Protein AF-A0A6B3FQ60-F1 (afdb_monomer)

Sequence (167 aa):
LTIDGDAYPAVVDGRIKWIVDAYTTTNGYPYASRTTLGDTTADSLTTNQRAVVAQQNQVNYIRNSVKATVDAYDGKVKLYEWDTEDPVLKTWRKAFPGTVEPRGDIPQELMDHLRYPQDLFKVQRELLTRYHVEDPAQFYSGSDAWQVPDDPTNKEPGSVPPYYLSM

Nearest PDB structures (foldseek):
  3ctk-assembly1_A  TM=2.340E-01  e=4.882E-01  unclassified
  3of6-assembly2_F  TM=2.791E-01  e=1.066E+00  Homo sapiens

pLDDT: mean 86.49, std 12.21, range [43.97, 97.56]

Structure (mmCIF, N/CA/C/O backbone):
data_AF-A0A6B3FQ60-F1
#
_entry.id   AF-A0A6B3FQ60-F1
#
loop_
_atom_site.group_PDB
_atom_site.id
_atom_site.type_symbol
_atom_site.label_atom_id
_atom_site.label_alt_id
_atom_site.label_comp_id
_atom_site.label_asym_id
_atom_site.label_entity_id
_atom_site.label_seq_id
_atom_site.pdbx_PDB_ins_code
_atom_site.Cartn_x
_atom_site.Cartn_y
_atom_site.Cartn_z
_atom_site.occupancy
_atom_site.B_iso_or_equiv
_atom_site.auth_seq_id
_atom_site.auth_comp_id
_atom_site.auth_asym_id
_atom_site.auth_atom_id
_atom_site.pdbx_PDB_model_num
ATOM 1 N N . LEU A 1 1 ? 5.854 2.196 8.405 1.00 80.94 1 LEU A N 1
ATOM 2 C CA . LEU A 1 1 ? 4.850 1.888 7.368 1.00 80.94 1 LEU A CA 1
ATOM 3 C C . LEU A 1 1 ? 4.704 3.131 6.513 1.00 80.94 1 LEU A C 1
ATOM 5 O O . LEU A 1 1 ? 4.730 4.221 7.072 1.00 80.94 1 LEU A O 1
ATOM 9 N N . THR A 1 2 ? 4.626 2.958 5.202 1.00 83.56 2 THR A N 1
ATOM 10 C CA . THR A 1 2 ? 4.413 4.033 4.224 1.00 83.56 2 THR A CA 1
ATOM 11 C C . THR A 1 2 ? 2.978 3.923 3.738 1.00 83.56 2 THR A C 1
ATOM 13 O O . THR A 1 2 ? 2.532 2.813 3.493 1.00 83.56 2 THR A O 1
ATOM 16 N N . ILE A 1 3 ? 2.242 5.021 3.645 1.00 84.06 3 ILE A N 1
ATOM 17 C CA . ILE A 1 3 ? 0.817 5.004 3.287 1.00 84.06 3 ILE A CA 1
ATOM 18 C C . ILE A 1 3 ? 0.615 5.288 1.796 1.00 84.06 3 ILE A C 1
ATOM 20 O O . ILE A 1 3 ? 1.412 6.006 1.194 1.00 84.06 3 ILE A O 1
ATOM 24 N N . ASP A 1 4 ? -0.414 4.672 1.220 1.00 83.19 4 ASP A N 1
ATOM 25 C CA . ASP A 1 4 ? -0.888 4.923 -0.142 1.00 83.19 4 ASP A CA 1
ATOM 26 C C . ASP A 1 4 ? -1.540 6.309 -0.253 1.00 83.19 4 ASP A C 1
ATOM 28 O O . ASP A 1 4 ? -2.069 6.839 0.731 1.00 83.19 4 ASP A O 1
ATOM 32 N N . GLY A 1 5 ? -1.455 6.913 -1.439 1.00 79.25 5 GLY A N 1
ATOM 33 C CA . GLY A 1 5 ? -2.017 8.231 -1.718 1.00 79.25 5 GLY A CA 1
ATOM 34 C C . GLY A 1 5 ? -3.535 8.272 -1.902 1.00 79.25 5 GLY A C 1
ATOM 35 O O . GLY A 1 5 ? -4.112 9.349 -1.755 1.00 79.25 5 GLY A O 1
ATOM 36 N N . ASP A 1 6 ? -4.183 7.141 -2.187 1.00 83.06 6 ASP A N 1
ATOM 37 C CA . ASP A 1 6 ? -5.602 7.043 -2.539 1.00 83.06 6 ASP A CA 1
ATOM 38 C C . ASP A 1 6 ? -6.418 6.381 -1.414 1.00 83.06 6 ASP A C 1
ATOM 40 O O . ASP A 1 6 ? -6.746 5.192 -1.431 1.00 83.06 6 ASP A O 1
ATOM 44 N N . ALA A 1 7 ? -6.747 7.169 -0.388 1.00 89.38 7 ALA A N 1
ATOM 45 C CA . ALA A 1 7 ? -7.681 6.744 0.651 1.00 89.38 7 ALA A CA 1
ATOM 46 C C . ALA A 1 7 ? -9.124 6.761 0.125 1.00 89.38 7 ALA A C 1
ATOM 48 O O . ALA A 1 7 ? -9.577 7.768 -0.421 1.00 89.38 7 ALA A O 1
ATOM 49 N N . TYR A 1 8 ? -9.890 5.696 0.378 1.00 92.50 8 TYR A N 1
ATOM 50 C CA . TYR A 1 8 ? -11.266 5.575 -0.114 1.00 92.50 8 TYR A CA 1
ATOM 51 C C . TYR A 1 8 ? -12.266 5.232 0.998 1.00 92.50 8 TYR A C 1
ATOM 53 O O . TYR A 1 8 ? -11.950 4.465 1.911 1.00 92.50 8 TYR A O 1
ATOM 61 N N . PRO A 1 9 ? -13.491 5.783 0.951 1.00 95.56 9 PRO A N 1
ATOM 62 C CA . PRO A 1 9 ? -14.521 5.470 1.927 1.00 95.56 9 PRO A CA 1
ATOM 63 C C . PRO A 1 9 ? -15.262 4.174 1.566 1.00 95.56 9 PRO A C 1
ATOM 65 O O . PRO A 1 9 ? -15.527 3.892 0.396 1.00 95.56 9 PRO A O 1
ATOM 68 N N . ALA A 1 10 ? -15.671 3.431 2.590 1.00 96.12 10 ALA A N 1
ATOM 69 C CA . ALA A 1 10 ? -16.610 2.320 2.497 1.00 96.12 10 ALA A CA 1
ATOM 70 C C . ALA A 1 10 ? -17.625 2.384 3.645 1.00 96.12 10 ALA A C 1
ATOM 72 O O . ALA A 1 10 ? -17.323 2.902 4.724 1.00 96.12 10 ALA A O 1
ATOM 73 N N . VAL A 1 11 ? -18.827 1.855 3.418 1.00 96.00 11 VAL A N 1
ATOM 74 C CA . VAL A 1 11 ? -19.812 1.654 4.485 1.00 96.00 11 VAL A CA 1
ATOM 75 C C . VAL A 1 11 ? -19.611 0.242 5.012 1.00 96.00 11 VAL A C 1
ATOM 77 O O . VAL A 1 11 ? -19.680 -0.705 4.246 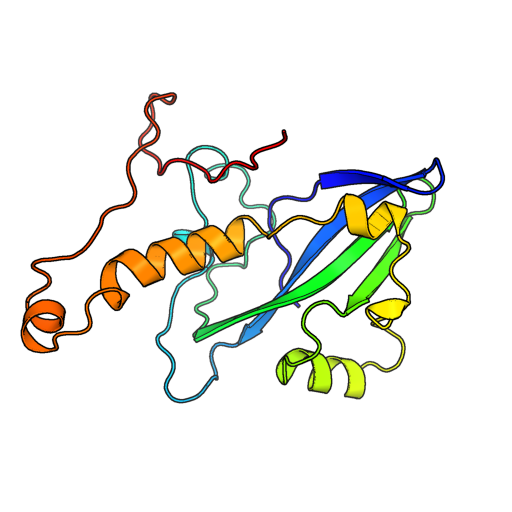1.00 96.00 11 VAL A O 1
ATOM 80 N N . VAL A 1 12 ? -19.306 0.122 6.301 1.00 94.88 12 VAL A N 1
ATOM 81 C CA . VAL A 1 12 ? -19.087 -1.158 6.977 1.00 94.88 12 VAL A CA 1
ATOM 82 C C . VAL A 1 12 ? -19.830 -1.120 8.303 1.00 94.88 12 VAL A C 1
ATOM 84 O O . VAL A 1 12 ? -19.583 -0.229 9.121 1.00 94.88 12 VAL A O 1
ATOM 87 N N . ASP A 1 13 ? -20.730 -2.071 8.525 1.00 91.06 13 ASP A N 1
ATOM 88 C CA . ASP A 1 13 ? -21.628 -2.143 9.676 1.00 91.06 13 ASP A CA 1
ATOM 89 C C . ASP A 1 13 ? -22.459 -0.855 9.846 1.00 91.06 13 ASP A C 1
ATOM 91 O O . ASP A 1 13 ? -22.678 -0.362 10.955 1.00 91.06 13 ASP A O 1
ATOM 95 N N . GLY A 1 14 ? -22.863 -0.237 8.731 1.00 93.44 14 GLY A N 1
ATOM 96 C CA . GLY A 1 14 ? -23.596 1.035 8.730 1.00 93.44 14 GLY A CA 1
ATOM 97 C C . GLY A 1 14 ? -22.773 2.261 9.152 1.00 93.44 14 GLY A C 1
ATOM 98 O O . GLY A 1 14 ? -23.339 3.344 9.308 1.00 93.44 14 GLY A O 1
ATOM 99 N N . ARG A 1 15 ? -21.449 2.130 9.319 1.00 95.81 15 ARG A N 1
ATOM 100 C CA . ARG A 1 15 ? -20.528 3.245 9.593 1.00 95.81 15 ARG A CA 1
ATOM 101 C C . ARG A 1 15 ? -19.609 3.487 8.400 1.00 95.81 15 ARG A C 1
ATOM 103 O O . ARG A 1 15 ? -19.108 2.553 7.784 1.00 95.81 15 ARG A O 1
ATOM 110 N N . ILE A 1 16 ? -19.346 4.753 8.098 1.00 96.88 16 ILE A N 1
ATOM 111 C CA . ILE A 1 16 ? -18.330 5.163 7.129 1.00 96.88 16 ILE A CA 1
ATOM 112 C C . ILE A 1 16 ? -16.946 4.914 7.732 1.00 96.88 16 ILE A C 1
ATOM 114 O O . ILE A 1 16 ? -16.582 5.507 8.751 1.00 96.88 16 ILE A O 1
ATOM 118 N N . LYS A 1 17 ? -16.165 4.062 7.071 1.00 97.56 17 LYS A N 1
ATOM 119 C CA . LYS A 1 17 ? -14.754 3.826 7.370 1.00 97.56 17 LYS A CA 1
ATOM 120 C C . LYS A 1 17 ? -13.922 4.270 6.173 1.00 97.56 17 LYS A C 1
ATOM 122 O O . LYS A 1 17 ? -14.181 3.858 5.045 1.00 97.56 17 LYS A O 1
ATOM 127 N N . TRP A 1 18 ? -12.923 5.106 6.423 1.00 97.06 18 TRP A N 1
ATOM 128 C CA . TRP A 1 18 ? -11.883 5.410 5.447 1.00 97.06 18 TRP A CA 1
ATOM 129 C C . TRP A 1 18 ? -10.876 4.276 5.443 1.00 97.06 18 TRP A C 1
ATOM 131 O O . TRP A 1 18 ? -10.308 3.965 6.487 1.00 97.06 18 TRP A O 1
ATOM 141 N N . ILE A 1 19 ? -10.668 3.660 4.289 1.00 96.12 19 ILE A N 1
ATOM 142 C CA . ILE A 1 19 ? -9.690 2.600 4.091 1.00 96.12 19 ILE A CA 1
ATOM 143 C C . ILE A 1 19 ? -8.438 3.232 3.491 1.00 96.12 19 ILE A C 1
ATOM 145 O O . ILE A 1 19 ? -8.517 4.008 2.539 1.00 96.12 19 ILE A O 1
ATOM 149 N N . VAL A 1 20 ? -7.286 2.908 4.071 1.00 93.31 20 VAL A N 1
ATOM 150 C CA . VAL A 1 20 ? -5.976 3.377 3.618 1.00 93.31 20 VAL A CA 1
ATOM 151 C C . VAL A 1 20 ? -5.054 2.178 3.493 1.00 93.31 20 VAL A C 1
ATOM 153 O O . VAL A 1 20 ? -4.874 1.413 4.445 1.00 93.31 20 VAL A O 1
ATOM 156 N N . ASP A 1 21 ? -4.448 2.023 2.325 1.00 92.94 21 ASP A N 1
ATOM 157 C CA . ASP A 1 21 ? -3.449 0.988 2.109 1.00 92.94 21 ASP A CA 1
ATOM 158 C C . ASP A 1 21 ? -2.106 1.415 2.700 1.00 92.94 21 ASP A C 1
ATOM 160 O O . ASP A 1 21 ? -1.710 2.580 2.648 1.00 92.94 21 ASP A O 1
ATOM 164 N N . ALA A 1 22 ? -1.405 0.465 3.314 1.00 90.75 22 ALA A N 1
ATOM 165 C CA . ALA A 1 22 ? -0.126 0.714 3.948 1.00 90.75 22 ALA A CA 1
ATOM 166 C C . ALA A 1 22 ? 0.910 -0.340 3.555 1.00 90.75 22 ALA A C 1
ATOM 168 O O . ALA A 1 22 ? 0.718 -1.560 3.612 1.00 90.75 22 ALA A O 1
ATOM 169 N N . TYR A 1 23 ? 2.071 0.176 3.194 1.00 91.62 23 TYR A N 1
ATOM 170 C CA . TYR A 1 23 ? 3.210 -0.555 2.701 1.00 91.62 23 TYR A CA 1
ATOM 171 C C . TYR A 1 23 ? 4.272 -0.733 3.774 1.00 91.62 23 TYR A C 1
ATOM 173 O O . TYR A 1 23 ? 4.608 0.187 4.534 1.00 91.62 23 TYR A O 1
ATOM 181 N N . THR A 1 24 ? 4.893 -1.904 3.775 1.00 92.38 24 THR A N 1
ATOM 182 C CA . THR A 1 24 ? 6.257 -2.021 4.275 1.00 92.38 24 THR A CA 1
ATOM 183 C C . THR A 1 24 ? 7.205 -1.667 3.141 1.00 92.38 24 THR A C 1
ATOM 185 O O . THR A 1 24 ? 7.063 -2.135 2.013 1.00 92.38 24 THR A O 1
ATOM 188 N N . THR A 1 25 ? 8.161 -0.790 3.431 1.00 89.44 25 THR A N 1
ATOM 189 C CA . THR A 1 25 ? 9.151 -0.325 2.460 1.00 89.44 25 THR A CA 1
ATOM 190 C C . THR A 1 25 ? 10.528 -0.324 3.094 1.00 89.44 25 THR A C 1
ATOM 192 O O . THR A 1 25 ? 10.671 0.029 4.266 1.00 89.44 25 THR A O 1
ATOM 195 N N . THR A 1 26 ? 11.553 -0.669 2.323 1.00 88.00 26 THR A N 1
ATOM 196 C CA . THR A 1 26 ? 12.952 -0.477 2.719 1.00 88.00 26 THR A CA 1
ATOM 197 C C . THR A 1 26 ? 13.817 -0.189 1.494 1.00 88.00 26 THR A C 1
ATOM 199 O O . THR A 1 26 ? 13.445 -0.507 0.365 1.00 88.00 26 THR A O 1
ATOM 202 N N . ASN A 1 27 ? 14.969 0.435 1.727 1.00 88.06 27 ASN A N 1
ATOM 203 C CA . ASN A 1 27 ? 16.030 0.635 0.735 1.00 88.06 27 ASN A CA 1
ATOM 204 C C . ASN A 1 27 ? 17.261 -0.258 1.003 1.00 88.06 27 ASN A C 1
ATOM 206 O O . ASN A 1 27 ? 18.326 -0.088 0.408 1.00 88.06 27 ASN A O 1
ATOM 210 N N . GLY A 1 28 ? 17.141 -1.163 1.978 1.00 88.31 28 GLY A N 1
ATOM 211 C CA . GLY A 1 28 ? 18.208 -2.052 2.432 1.00 88.31 28 GLY A CA 1
ATOM 212 C C . GLY A 1 28 ? 18.007 -3.511 2.037 1.00 88.31 28 GLY A C 1
ATOM 213 O O . GLY A 1 28 ? 18.694 -4.367 2.588 1.00 88.31 28 GLY A O 1
ATOM 214 N N . TYR A 1 29 ? 17.061 -3.826 1.147 1.00 88.06 29 TYR A N 1
ATOM 215 C CA . TYR A 1 29 ? 16.825 -5.216 0.759 1.00 88.06 29 TYR A CA 1
ATOM 216 C C . TYR A 1 29 ? 17.961 -5.708 -0.154 1.00 88.06 29 TYR A C 1
ATOM 218 O O . TYR A 1 29 ? 18.284 -5.038 -1.138 1.00 88.06 29 TYR A O 1
ATOM 226 N N . PRO A 1 30 ? 18.636 -6.820 0.167 1.00 88.38 30 PRO A N 1
ATOM 227 C CA . PRO A 1 30 ? 19.804 -7.256 -0.588 1.00 88.38 30 PRO A CA 1
ATOM 228 C C . PRO A 1 30 ? 19.408 -7.723 -1.994 1.00 88.38 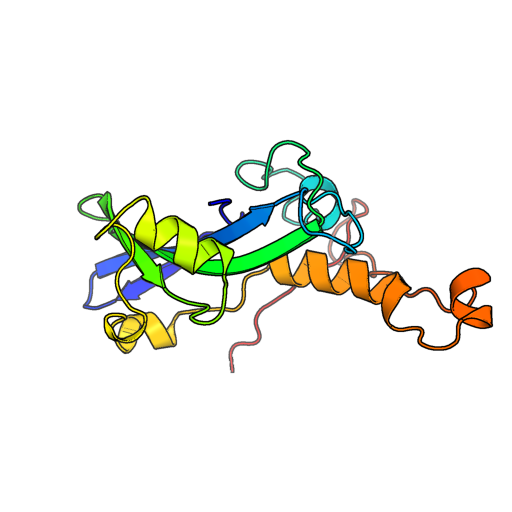30 PRO A C 1
ATOM 230 O O . PRO A 1 30 ? 18.332 -8.282 -2.189 1.00 88.38 30 PRO A O 1
ATOM 233 N N . TYR A 1 31 ? 20.297 -7.508 -2.968 1.00 86.50 31 TYR A N 1
ATOM 234 C CA . TYR A 1 31 ? 20.137 -7.961 -4.360 1.00 86.50 31 TYR A CA 1
ATOM 235 C C . TYR A 1 31 ? 18.859 -7.475 -5.075 1.00 86.50 31 TYR A C 1
ATOM 237 O O . TYR A 1 31 ? 18.410 -8.109 -6.024 1.00 86.50 31 TYR A O 1
ATOM 245 N N . ALA A 1 32 ? 18.286 -6.343 -4.654 1.00 86.81 32 ALA A N 1
ATOM 246 C CA . ALA A 1 32 ? 17.100 -5.761 -5.278 1.00 86.81 32 ALA A CA 1
ATOM 247 C C . ALA A 1 32 ? 17.392 -4.411 -5.947 1.00 86.81 32 ALA A C 1
ATOM 249 O O . ALA A 1 32 ? 18.103 -3.565 -5.391 1.00 86.81 32 ALA A O 1
ATOM 250 N N . SER A 1 33 ? 16.799 -4.202 -7.128 1.00 83.44 33 SER A N 1
ATOM 251 C CA . SER A 1 33 ? 16.864 -2.932 -7.859 1.00 83.44 33 SER A CA 1
ATOM 252 C C . SER A 1 33 ? 16.166 -1.822 -7.078 1.00 83.44 33 SER A C 1
ATOM 254 O O . SER A 1 33 ? 15.085 -2.021 -6.526 1.00 83.44 33 SER A O 1
ATOM 256 N N . ARG A 1 34 ? 16.769 -0.631 -7.066 1.00 84.81 34 ARG A N 1
ATOM 257 C CA . ARG A 1 34 ? 16.169 0.569 -6.471 1.00 84.81 34 ARG A CA 1
ATOM 258 C C . ARG A 1 34 ? 15.212 1.241 -7.449 1.00 84.81 34 ARG A C 1
ATOM 260 O O . ARG A 1 34 ? 15.477 1.275 -8.647 1.00 84.81 34 ARG A O 1
ATOM 267 N N . THR A 1 35 ? 14.141 1.808 -6.914 1.00 76.44 35 THR A N 1
ATOM 268 C CA . THR A 1 35 ? 13.201 2.691 -7.607 1.00 76.44 35 THR A CA 1
ATOM 269 C C . THR A 1 35 ? 12.822 3.864 -6.701 1.00 76.44 35 THR A C 1
ATOM 271 O O . THR A 1 35 ? 12.910 3.754 -5.477 1.00 76.44 35 THR A O 1
ATOM 274 N N . THR A 1 36 ? 12.414 4.994 -7.275 1.00 73.38 36 THR A N 1
ATOM 275 C CA . THR A 1 36 ? 11.958 6.172 -6.521 1.00 73.38 36 THR A CA 1
ATOM 276 C C . THR A 1 36 ? 10.432 6.191 -6.494 1.00 73.38 36 THR A C 1
ATOM 278 O O . THR A 1 36 ? 9.800 6.379 -7.532 1.00 73.38 36 THR A O 1
ATOM 281 N N . LEU A 1 37 ? 9.824 6.017 -5.313 1.00 65.06 37 LEU A N 1
ATOM 282 C CA . LEU A 1 37 ? 8.360 5.902 -5.189 1.00 65.06 37 LEU A CA 1
ATOM 283 C C . LEU A 1 37 ? 7.608 7.161 -5.638 1.00 65.06 37 LEU A C 1
ATOM 285 O O . LEU A 1 37 ? 6.599 7.042 -6.325 1.00 65.06 37 LEU A O 1
ATOM 289 N N . GLY A 1 38 ? 8.103 8.352 -5.287 1.00 62.03 38 GLY A N 1
ATOM 290 C CA . GLY A 1 38 ? 7.433 9.617 -5.614 1.00 62.03 38 GLY A CA 1
ATOM 291 C C . GLY A 1 38 ? 7.316 9.881 -7.119 1.00 62.03 38 GLY A C 1
ATOM 292 O O . GLY A 1 38 ? 6.265 10.314 -7.577 1.00 62.03 38 GLY A O 1
ATOM 293 N N . ASP A 1 39 ? 8.355 9.562 -7.894 1.00 62.50 39 ASP A N 1
ATOM 294 C CA . ASP A 1 39 ? 8.331 9.749 -9.352 1.00 62.50 39 ASP A CA 1
ATOM 295 C C . ASP A 1 39 ? 7.501 8.656 -10.039 1.00 62.50 39 ASP A C 1
ATOM 297 O O . ASP A 1 39 ? 6.783 8.914 -10.999 1.00 62.50 39 ASP A O 1
ATOM 301 N N . THR A 1 40 ? 7.555 7.431 -9.513 1.00 69.00 40 THR A N 1
ATOM 302 C CA . THR A 1 40 ? 6.915 6.261 -10.132 1.00 69.00 40 THR A CA 1
ATOM 303 C C . THR A 1 40 ? 5.390 6.240 -9.964 1.00 69.00 40 THR A C 1
ATOM 305 O O . THR A 1 40 ? 4.674 5.597 -10.729 1.00 69.00 40 THR A O 1
ATOM 308 N N . THR A 1 41 ? 4.873 6.917 -8.941 1.00 70.38 41 THR A N 1
ATOM 309 C CA . THR A 1 41 ? 3.440 6.917 -8.589 1.00 70.38 41 THR A CA 1
ATOM 310 C 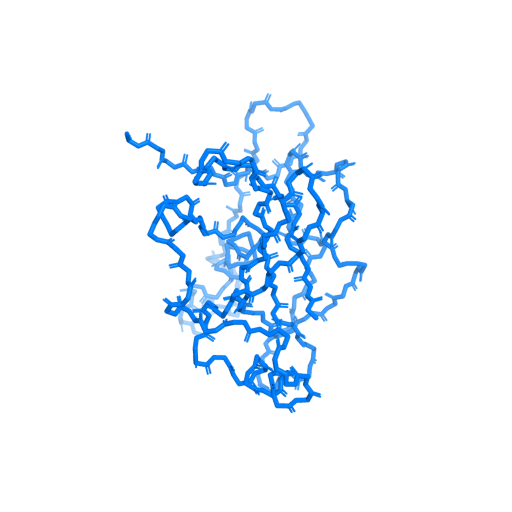C . THR A 1 41 ? 2.685 8.136 -9.128 1.00 70.38 41 THR A C 1
ATOM 312 O O . THR A 1 41 ? 1.462 8.238 -8.968 1.00 70.38 41 THR A O 1
ATOM 315 N N . ALA A 1 42 ? 3.395 9.040 -9.809 1.00 68.31 42 ALA A N 1
ATOM 316 C CA . ALA A 1 42 ? 2.812 10.202 -10.457 1.00 68.31 42 ALA A CA 1
ATOM 317 C C . ALA A 1 42 ? 1.987 9.797 -11.690 1.00 68.31 42 ALA A C 1
ATOM 319 O O . ALA A 1 42 ? 2.430 9.023 -12.539 1.00 68.31 42 ALA A O 1
ATOM 320 N N . ASP A 1 43 ? 0.780 10.342 -11.787 1.00 68.69 43 ASP A N 1
ATOM 321 C CA . ASP A 1 43 ? -0.071 10.273 -12.971 1.00 68.69 43 ASP A CA 1
ATOM 322 C C . ASP A 1 43 ? -0.817 11.602 -13.172 1.00 68.69 43 ASP A C 1
ATOM 324 O O . ASP A 1 43 ? -0.614 12.579 -12.434 1.00 68.69 43 ASP A O 1
ATOM 328 N N . SER A 1 44 ? -1.673 11.650 -14.190 1.00 69.19 44 SER A N 1
ATOM 329 C CA . SER A 1 44 ? -2.451 12.843 -14.527 1.00 69.19 44 SER A CA 1
ATOM 330 C C . SER A 1 44 ? -3.398 13.325 -13.411 1.00 69.19 44 SER A C 1
ATOM 332 O O . SER A 1 44 ? -3.739 14.508 -13.377 1.00 69.19 44 SER A O 1
ATOM 334 N N . LEU A 1 45 ? -3.786 12.460 -12.465 1.00 68.56 45 LEU A N 1
ATOM 335 C CA . LEU A 1 45 ? -4.664 12.777 -11.333 1.00 68.56 45 LEU A CA 1
ATOM 336 C C . LEU A 1 45 ? -3.875 13.160 -10.073 1.00 68.56 45 LEU A C 1
ATOM 338 O O . LEU A 1 45 ? -4.292 14.040 -9.317 1.00 68.56 45 LEU A O 1
ATOM 342 N N . THR A 1 46 ? -2.719 12.534 -9.846 1.00 70.81 46 THR A N 1
ATOM 343 C CA . THR A 1 46 ? -1.952 12.673 -8.597 1.00 70.81 46 THR A CA 1
ATOM 344 C C . THR A 1 46 ? -0.839 13.717 -8.659 1.00 70.81 46 THR A C 1
ATOM 346 O O . THR A 1 46 ? -0.306 14.096 -7.612 1.00 70.81 46 THR A O 1
ATOM 349 N N . THR A 1 47 ? -0.525 14.262 -9.844 1.00 63.09 47 THR A N 1
ATOM 350 C CA . THR A 1 47 ? 0.550 15.257 -10.062 1.00 63.09 47 THR A CA 1
ATOM 351 C C . THR A 1 47 ? 0.514 16.431 -9.064 1.00 63.09 47 THR A C 1
ATOM 353 O O . THR A 1 47 ? 1.569 16.888 -8.607 1.00 63.09 47 THR A O 1
ATOM 356 N N . ASN A 1 48 ? -0.688 16.865 -8.658 1.00 56.44 48 ASN A N 1
ATOM 357 C CA . ASN A 1 48 ? -0.912 17.984 -7.732 1.00 56.44 48 ASN A CA 1
ATOM 358 C C . ASN A 1 48 ? -1.327 17.564 -6.304 1.00 56.44 48 ASN A C 1
ATOM 360 O O . ASN A 1 48 ? -1.423 18.419 -5.425 1.00 56.44 48 ASN A O 1
ATOM 364 N N . GLN A 1 49 ? -1.554 16.272 -6.043 1.00 55.22 49 GLN A N 1
ATOM 365 C CA . GLN A 1 49 ? -2.046 15.735 -4.763 1.00 55.22 49 GLN A CA 1
ATOM 366 C C . GLN A 1 49 ? -0.957 14.938 -4.025 1.00 55.22 49 GLN A C 1
ATOM 368 O O . GLN A 1 49 ? -1.191 13.854 -3.500 1.00 55.22 49 GLN A O 1
ATOM 373 N N . ARG A 1 50 ? 0.258 15.498 -3.952 1.00 55.94 50 ARG A N 1
ATOM 374 C CA . ARG A 1 50 ? 1.475 14.882 -3.370 1.00 55.94 50 ARG A CA 1
ATOM 375 C C . ARG A 1 50 ? 1.433 14.650 -1.848 1.00 55.94 50 ARG A C 1
ATOM 377 O O . ARG A 1 50 ? 2.478 14.623 -1.203 1.00 55.94 50 ARG A O 1
ATOM 384 N N . ALA A 1 51 ? 0.256 14.550 -1.240 1.00 46.81 51 ALA A N 1
ATOM 385 C CA . ALA A 1 51 ? 0.111 14.643 0.207 1.00 46.81 51 ALA A CA 1
ATOM 386 C C . ALA A 1 51 ? 0.668 13.433 0.976 1.00 46.81 51 ALA A C 1
ATOM 388 O O . ALA A 1 51 ? 0.853 13.553 2.184 1.00 46.81 51 ALA A O 1
ATOM 389 N N . VAL A 1 52 ? 0.947 12.286 0.338 1.00 48.56 52 VAL A N 1
ATOM 390 C CA . VAL A 1 52 ? 1.190 11.058 1.118 1.00 48.56 52 VAL A CA 1
ATOM 391 C C . VAL A 1 52 ? 2.259 10.105 0.573 1.00 48.56 52 VAL A C 1
ATOM 393 O O . VAL A 1 52 ? 2.916 9.428 1.370 1.00 48.56 52 VAL A O 1
ATOM 396 N N . VAL A 1 53 ? 2.530 10.075 -0.736 1.00 49.12 53 VAL A N 1
ATOM 397 C CA . VAL A 1 53 ? 3.547 9.154 -1.266 1.00 49.12 53 VAL A CA 1
ATOM 398 C C . VAL A 1 53 ? 4.942 9.703 -1.000 1.00 49.12 53 VAL A C 1
ATOM 400 O O . VAL A 1 53 ? 5.460 10.525 -1.748 1.00 49.12 53 VAL A O 1
ATOM 403 N N . ALA A 1 54 ? 5.501 9.253 0.126 1.00 48.22 54 ALA A N 1
ATOM 404 C CA . ALA A 1 54 ? 6.912 9.222 0.484 1.00 48.22 54 ALA A CA 1
ATOM 405 C C . ALA A 1 54 ? 7.766 10.335 -0.146 1.00 48.22 54 ALA A C 1
ATOM 407 O O . ALA A 1 54 ? 8.210 10.198 -1.284 1.00 48.22 54 ALA A O 1
ATOM 408 N N . GLN A 1 55 ? 8.077 11.375 0.640 1.00 49.16 55 GLN A N 1
ATOM 409 C CA . GLN A 1 55 ? 9.226 12.265 0.419 1.00 49.16 55 GLN A CA 1
ATOM 410 C C . GLN A 1 55 ? 10.376 11.503 -0.262 1.00 49.16 55 GLN A C 1
ATOM 412 O O . GLN A 1 55 ? 11.035 10.726 0.414 1.00 49.16 55 GLN A O 1
ATOM 417 N N . GLN A 1 56 ? 10.533 11.658 -1.584 1.00 53.78 56 GLN A N 1
ATOM 418 C CA . GLN A 1 56 ? 11.605 11.153 -2.461 1.00 53.78 56 GLN A CA 1
ATOM 419 C C . GLN A 1 56 ? 12.445 9.964 -1.941 1.00 53.78 56 GLN A C 1
ATOM 421 O O . GLN A 1 56 ? 13.673 9.974 -2.025 1.00 53.78 56 GLN A O 1
ATOM 426 N N . ASN A 1 57 ? 11.807 8.916 -1.413 1.00 67.38 57 ASN A N 1
ATOM 427 C CA . ASN A 1 57 ? 12.535 7.794 -0.837 1.00 67.38 57 ASN A CA 1
ATOM 428 C C . ASN A 1 57 ? 12.750 6.753 -1.926 1.00 67.38 57 ASN A C 1
ATOM 430 O O . ASN A 1 57 ? 11.805 6.135 -2.424 1.00 67.38 57 ASN A O 1
ATOM 434 N N . GLN A 1 58 ? 14.016 6.556 -2.283 1.00 78.50 58 GLN A N 1
ATOM 435 C CA . GLN A 1 58 ? 14.422 5.363 -3.006 1.00 78.50 58 GLN A CA 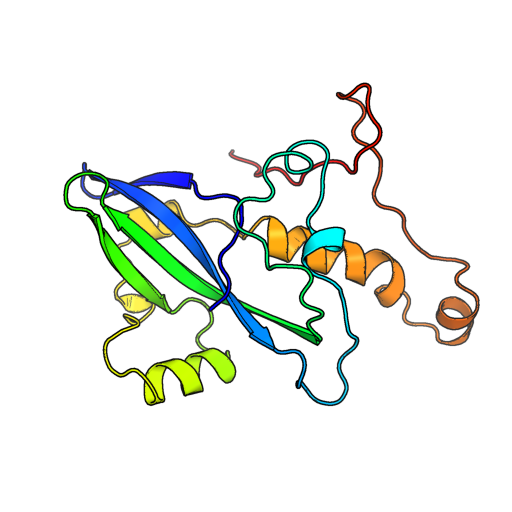1
ATOM 436 C C . GLN A 1 58 ? 14.077 4.144 -2.153 1.00 78.50 58 GLN A C 1
ATOM 438 O O . GLN A 1 58 ? 14.427 4.086 -0.973 1.00 78.50 58 GLN A O 1
ATOM 443 N N . VAL A 1 59 ? 13.412 3.168 -2.753 1.00 86.06 59 VAL A N 1
ATOM 444 C CA . VAL A 1 59 ? 13.135 1.871 -2.141 1.00 86.06 59 VAL A CA 1
ATOM 445 C C . VAL A 1 59 ? 13.596 0.777 -3.083 1.00 86.06 59 VAL A C 1
ATOM 447 O O . VAL A 1 59 ? 13.592 0.937 -4.299 1.00 86.06 59 VAL A O 1
ATOM 450 N N . ASN A 1 60 ? 13.973 -0.361 -2.525 1.00 89.38 60 ASN A N 1
ATOM 451 C CA . ASN A 1 60 ? 14.194 -1.588 -3.284 1.00 89.38 60 ASN A CA 1
ATOM 452 C C . ASN A 1 60 ? 13.355 -2.751 -2.749 1.00 89.38 60 ASN A C 1
ATOM 454 O O . ASN A 1 60 ? 13.581 -3.910 -3.079 1.00 89.38 60 ASN A O 1
ATOM 458 N N . TYR A 1 61 ? 12.376 -2.425 -1.910 1.00 90.69 61 TYR A N 1
ATOM 459 C CA . TYR A 1 61 ? 11.395 -3.340 -1.369 1.00 90.69 61 TYR A CA 1
ATOM 460 C C . TYR A 1 61 ? 10.112 -2.581 -1.080 1.00 90.69 61 TYR A C 1
ATOM 462 O O . TYR A 1 61 ? 10.144 -1.528 -0.435 1.00 90.69 61 TYR A O 1
ATOM 470 N N . ILE A 1 62 ? 8.996 -3.147 -1.521 1.00 91.44 62 ILE A N 1
ATOM 471 C CA . ILE A 1 62 ? 7.656 -2.665 -1.221 1.00 91.44 62 ILE A CA 1
ATOM 472 C C . ILE A 1 62 ? 6.691 -3.854 -1.184 1.00 91.44 62 ILE A C 1
ATOM 474 O O . ILE A 1 62 ? 6.707 -4.699 -2.080 1.00 91.44 62 ILE A O 1
ATOM 478 N N . ARG A 1 63 ? 5.854 -3.933 -0.146 1.00 94.12 63 ARG A N 1
ATOM 479 C CA . ARG A 1 63 ? 4.756 -4.906 -0.039 1.00 94.12 63 ARG A CA 1
ATOM 480 C C . ARG A 1 63 ? 3.508 -4.233 0.511 1.00 94.12 63 ARG A C 1
ATOM 482 O O . ARG A 1 63 ? 3.588 -3.550 1.532 1.00 94.12 63 ARG A O 1
ATOM 489 N N . ASN A 1 64 ? 2.358 -4.460 -0.126 1.00 94.44 64 ASN A N 1
ATOM 490 C CA . ASN A 1 64 ? 1.041 -4.119 0.423 1.00 94.44 64 ASN A CA 1
ATOM 491 C C . ASN A 1 64 ? 0.768 -5.013 1.633 1.00 94.44 64 ASN A C 1
ATOM 493 O O . ASN A 1 64 ? 0.333 -6.149 1.485 1.00 94.44 64 ASN A O 1
ATOM 497 N N . SER A 1 65 ? 1.104 -4.513 2.814 1.00 95.25 65 SER A N 1
ATOM 498 C CA . SER A 1 65 ? 1.273 -5.352 4.000 1.00 95.25 65 SER A CA 1
ATOM 499 C C . SER A 1 65 ? 0.179 -5.131 5.023 1.00 95.25 65 SER A C 1
ATOM 501 O O . SER A 1 65 ? -0.142 -6.041 5.783 1.00 95.25 65 SER A O 1
ATOM 503 N N . VAL A 1 66 ? -0.401 -3.934 5.047 1.00 96.56 66 VAL A N 1
ATOM 504 C CA . VAL A 1 66 ? -1.398 -3.537 6.033 1.00 96.56 66 VAL A CA 1
ATOM 505 C C . VAL A 1 66 ? -2.561 -2.845 5.337 1.00 96.56 66 VAL A C 1
ATOM 507 O O . VAL A 1 66 ? -2.358 -1.997 4.471 1.00 96.56 66 VAL A O 1
ATOM 510 N N . LYS A 1 67 ? -3.780 -3.176 5.761 1.00 96.69 67 LYS A N 1
ATOM 511 C CA . LYS A 1 67 ? -4.986 -2.397 5.473 1.00 96.69 67 LYS A CA 1
ATOM 512 C C . LYS A 1 67 ? -5.347 -1.613 6.726 1.00 96.69 67 LYS A C 1
ATOM 514 O O . LYS A 1 67 ? -5.581 -2.210 7.774 1.00 96.69 67 LYS A O 1
ATOM 519 N N . ALA A 1 68 ? -5.347 -0.291 6.650 1.00 96.19 68 ALA A N 1
ATOM 520 C CA . ALA A 1 68 ? -5.762 0.565 7.750 1.00 96.19 68 ALA A CA 1
ATOM 521 C C . ALA A 1 68 ? -7.209 1.018 7.545 1.00 96.19 68 ALA A C 1
ATOM 523 O O . ALA A 1 68 ? -7.618 1.303 6.422 1.00 96.19 68 ALA A O 1
ATOM 524 N N . THR A 1 69 ? -7.972 1.124 8.628 1.00 96.81 69 THR A N 1
ATOM 525 C CA . THR A 1 69 ? -9.283 1.776 8.617 1.00 96.81 69 THR A CA 1
ATOM 526 C C . THR A 1 69 ? -9.325 2.895 9.636 1.00 96.81 69 THR A C 1
ATOM 528 O O . THR A 1 69 ? -8.872 2.694 10.764 1.00 96.81 69 THR A O 1
ATOM 531 N N . VAL A 1 70 ? -9.927 4.022 9.275 1.00 97.12 70 VAL A N 1
ATOM 532 C CA . VAL A 1 70 ? -10.243 5.127 10.181 1.00 97.12 70 VAL A CA 1
ATOM 533 C C . VAL A 1 70 ? -11.753 5.307 10.203 1.00 97.12 70 VAL A C 1
ATOM 535 O O . VAL A 1 70 ? -12.367 5.588 9.173 1.00 97.12 70 VAL A O 1
ATOM 538 N N . ASP A 1 71 ? -12.366 5.119 11.365 1.00 96.81 71 ASP A N 1
ATOM 539 C CA . ASP A 1 71 ? -13.797 5.355 11.529 1.00 96.81 71 ASP A CA 1
ATOM 540 C C . ASP A 1 71 ? -14.102 6.859 11.455 1.00 96.81 71 ASP A C 1
ATOM 542 O O . ASP A 1 71 ? -13.500 7.661 12.172 1.00 96.81 71 ASP A O 1
ATOM 546 N N . ALA A 1 72 ? -15.029 7.257 10.582 1.00 96.94 72 ALA A N 1
ATOM 547 C CA . ALA A 1 72 ? -15.320 8.668 10.339 1.00 96.94 72 ALA A CA 1
ATOM 548 C C . ALA A 1 72 ? -16.015 9.371 11.520 1.00 96.94 72 ALA A C 1
ATOM 550 O O . ALA A 1 72 ? -16.056 10.600 11.551 1.00 96.94 72 ALA A O 1
ATOM 551 N N . TYR A 1 73 ? -16.576 8.621 12.475 1.00 95.69 73 TYR A N 1
ATOM 552 C CA . TYR A 1 73 ? -17.358 9.179 13.579 1.00 95.69 73 TYR A CA 1
ATOM 553 C C . TYR A 1 73 ? -16.545 9.359 14.857 1.00 95.69 73 TYR A C 1
ATOM 555 O O . TYR A 1 73 ? -16.775 10.315 15.592 1.00 95.69 73 TYR A O 1
ATOM 563 N N . ASP A 1 74 ? -15.632 8.431 15.148 1.00 96.12 74 ASP A N 1
ATOM 564 C CA . ASP A 1 74 ? -14.840 8.445 16.386 1.00 96.12 74 ASP A CA 1
ATOM 565 C C . ASP A 1 74 ? -13.321 8.519 16.153 1.00 96.12 74 ASP A C 1
ATOM 567 O O . ASP A 1 74 ? -12.559 8.666 17.108 1.00 96.12 74 ASP A O 1
ATOM 571 N N . GLY A 1 75 ? -12.867 8.459 14.897 1.00 95.75 75 GLY A N 1
ATOM 572 C CA . GLY A 1 75 ? -11.452 8.524 14.540 1.00 95.75 75 GLY A CA 1
ATOM 573 C C . GLY A 1 75 ? -10.657 7.273 14.919 1.00 95.75 75 GLY A C 1
ATOM 574 O O . GLY A 1 75 ? -9.427 7.288 14.832 1.00 95.75 75 GLY A O 1
ATOM 575 N N . LYS A 1 76 ? -11.313 6.185 15.350 1.00 96.44 76 LYS A N 1
ATOM 576 C CA . LYS A 1 76 ? -10.633 4.949 15.733 1.00 96.44 76 LYS A CA 1
ATOM 577 C C . LYS A 1 76 ? -9.897 4.366 14.535 1.00 96.44 76 LYS A C 1
ATOM 579 O O . LYS A 1 76 ? -10.498 4.030 13.514 1.00 96.44 76 LYS A O 1
ATOM 584 N N . VAL A 1 77 ? -8.589 4.199 14.709 1.00 96.06 77 VAL A N 1
ATOM 585 C CA . VAL A 1 77 ? -7.713 3.556 13.733 1.00 96.06 77 VAL A CA 1
ATOM 586 C C . VAL A 1 77 ? -7.601 2.072 14.055 1.00 96.06 77 VAL A C 1
ATOM 588 O O . VAL A 1 77 ? -7.336 1.696 15.198 1.00 96.06 77 VAL A O 1
ATOM 591 N N . LYS A 1 78 ? -7.769 1.230 13.039 1.00 96.69 78 LYS A N 1
ATOM 592 C CA . LYS A 1 78 ? -7.418 -0.191 13.087 1.00 96.69 78 LYS A CA 1
ATOM 593 C C . LYS A 1 78 ? -6.462 -0.517 11.959 1.00 96.69 78 LYS A C 1
ATOM 595 O O . LYS A 1 78 ? -6.631 -0.013 10.853 1.00 96.69 78 LYS A O 1
ATOM 600 N N . LEU A 1 79 ? -5.476 -1.357 12.243 1.00 97.12 79 LEU A N 1
ATOM 601 C CA . LEU A 1 79 ? -4.538 -1.872 11.254 1.00 97.12 79 LEU A CA 1
ATOM 602 C C . LEU A 1 79 ? -4.742 -3.376 11.151 1.00 97.12 79 LEU A C 1
ATOM 604 O O . LEU A 1 79 ? -4.657 -4.067 12.162 1.00 97.12 79 LEU A O 1
ATOM 608 N N . TYR A 1 80 ? -4.962 -3.869 9.944 1.00 97.19 80 TYR A N 1
ATOM 609 C CA . TYR A 1 80 ? -5.136 -5.282 9.653 1.00 97.19 80 TYR A CA 1
ATOM 610 C C . TYR A 1 80 ? -3.965 -5.805 8.836 1.00 97.19 80 TYR A C 1
ATOM 612 O O . TYR A 1 80 ? -3.521 -5.165 7.883 1.00 97.19 80 TYR A O 1
ATOM 620 N N . GLU A 1 81 ? -3.478 -6.986 9.189 1.00 96.75 81 GLU A N 1
ATOM 621 C CA . GLU A 1 81 ? -2.48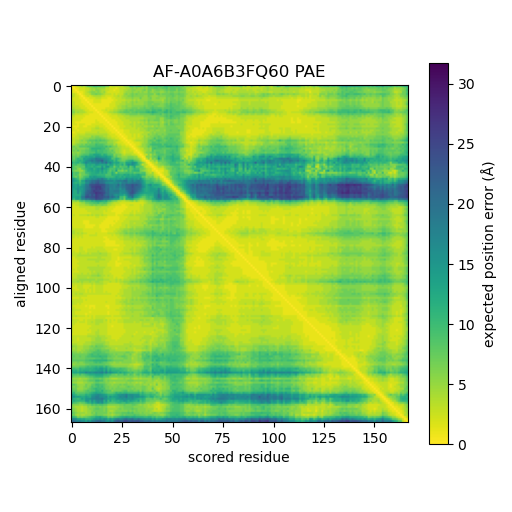9 -7.716 8.406 1.00 96.75 81 GLU A CA 1
ATOM 622 C C . GLU A 1 81 ? -3.078 -8.122 7.049 1.00 96.75 81 GLU A C 1
ATOM 624 O O . GLU A 1 81 ? -4.159 -8.706 6.975 1.00 96.75 81 GLU A O 1
ATOM 629 N N . TRP A 1 82 ? -2.348 -7.828 5.972 1.00 96.25 82 TRP A N 1
ATOM 630 C CA . TRP A 1 82 ? -2.735 -8.193 4.611 1.00 96.25 82 TRP A CA 1
ATOM 631 C C . TRP A 1 82 ? -1.824 -9.271 4.027 1.00 96.25 82 TRP A C 1
ATOM 633 O O . TRP A 1 82 ? -2.313 -10.353 3.694 1.00 96.25 82 TRP A O 1
ATOM 643 N N . ASP A 1 83 ? -0.520 -8.986 3.939 1.00 95.25 83 ASP A N 1
ATOM 644 C CA . ASP A 1 83 ? 0.511 -9.925 3.485 1.00 95.25 83 ASP A CA 1
ATOM 645 C C . ASP A 1 83 ? 1.081 -10.682 4.692 1.00 95.25 83 ASP A C 1
ATOM 647 O O . ASP A 1 83 ? 1.965 -10.201 5.402 1.00 95.25 83 ASP A O 1
ATOM 651 N N . THR A 1 84 ? 0.556 -11.884 4.933 1.00 93.56 84 THR A N 1
ATOM 652 C CA . THR A 1 84 ? 0.985 -12.760 6.036 1.00 93.56 84 THR A CA 1
ATOM 653 C C . THR A 1 84 ? 2.384 -13.339 5.829 1.00 93.56 84 THR A C 1
ATOM 655 O O . THR A 1 84 ? 2.952 -13.947 6.741 1.00 93.56 84 THR A O 1
ATOM 658 N N . GLU A 1 85 ? 2.951 -13.213 4.630 1.00 95.06 85 GLU A N 1
ATOM 659 C CA . GLU A 1 85 ? 4.276 -13.727 4.310 1.00 95.06 85 GLU A CA 1
ATOM 660 C C . GLU A 1 85 ? 5.367 -12.669 4.491 1.00 95.06 85 GLU A C 1
ATOM 662 O O . GLU A 1 85 ? 6.504 -13.055 4.785 1.00 95.06 85 GLU A O 1
ATOM 667 N N . ASP A 1 86 ? 5.015 -11.377 4.464 1.00 95.25 86 ASP A N 1
ATOM 668 C CA . ASP A 1 86 ? 5.949 -10.252 4.554 1.00 95.25 86 ASP A CA 1
ATOM 669 C C . ASP A 1 86 ? 6.867 -10.319 5.803 1.00 95.25 86 ASP A C 1
ATOM 671 O O . ASP A 1 86 ? 6.419 -10.138 6.945 1.00 95.25 86 ASP A O 1
ATOM 675 N N . PRO A 1 87 ? 8.189 -10.530 5.624 1.00 93.75 87 PRO A N 1
ATOM 676 C CA . PRO A 1 87 ? 9.142 -10.558 6.731 1.00 93.75 87 PRO A CA 1
ATOM 677 C C . PRO A 1 87 ? 9.277 -9.209 7.451 1.00 93.75 87 PRO A C 1
ATOM 679 O O . PRO A 1 87 ? 9.559 -9.180 8.656 1.00 93.75 87 PRO A O 1
ATOM 682 N N . VAL A 1 88 ? 9.070 -8.091 6.748 1.00 93.44 88 VAL A N 1
ATOM 683 C CA . VAL A 1 88 ? 9.151 -6.751 7.338 1.00 93.44 88 VAL A CA 1
ATOM 684 C C . VAL A 1 88 ? 7.950 -6.522 8.249 1.00 93.44 88 VAL A C 1
ATOM 686 O O . VAL A 1 88 ? 8.139 -6.120 9.399 1.00 93.44 88 VAL A O 1
ATOM 689 N N . LEU A 1 89 ? 6.738 -6.871 7.808 1.00 95.56 89 LEU A N 1
ATOM 690 C CA . LEU A 1 89 ? 5.541 -6.822 8.646 1.00 95.56 89 LEU A CA 1
ATOM 691 C C . LEU A 1 89 ? 5.665 -7.726 9.870 1.00 95.56 89 LEU A C 1
ATOM 693 O O . LEU A 1 89 ? 5.396 -7.279 10.984 1.00 95.56 89 LEU A O 1
ATOM 697 N N . LYS A 1 90 ? 6.130 -8.970 9.702 1.00 95.31 90 LYS A N 1
ATOM 698 C CA . LYS A 1 90 ? 6.371 -9.890 10.830 1.00 95.31 90 LYS A CA 1
ATOM 699 C C . LYS A 1 90 ? 7.300 -9.277 11.874 1.00 95.31 90 LYS A C 1
ATOM 701 O O . LYS A 1 90 ? 7.062 -9.415 13.072 1.00 95.31 90 LYS A O 1
ATOM 706 N N . THR A 1 91 ? 8.352 -8.593 11.433 1.00 94.12 91 THR A N 1
ATOM 707 C CA . THR A 1 91 ? 9.289 -7.902 12.329 1.00 94.12 91 THR A CA 1
ATOM 708 C C . THR A 1 91 ? 8.626 -6.706 13.009 1.00 94.12 91 THR A C 1
ATOM 710 O O . THR A 1 91 ? 8.768 -6.533 14.218 1.00 94.12 91 THR A O 1
ATOM 713 N N . TRP A 1 92 ? 7.837 -5.926 12.269 1.00 93.44 92 TRP A N 1
ATOM 714 C CA . TRP A 1 92 ? 7.091 -4.791 12.808 1.00 93.44 92 TRP A CA 1
ATOM 715 C C . TRP A 1 92 ? 6.087 -5.219 13.887 1.00 93.44 92 TRP A C 1
ATOM 717 O O . TRP A 1 92 ? 6.069 -4.639 14.967 1.00 93.44 92 TRP A O 1
ATOM 727 N N . ARG A 1 93 ? 5.330 -6.300 13.657 1.00 95.19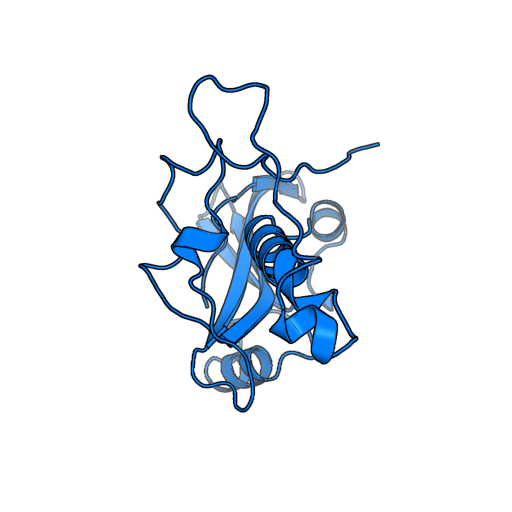 93 ARG A N 1
ATOM 728 C CA . ARG A 1 93 ? 4.390 -6.882 14.635 1.00 95.19 93 ARG A CA 1
ATOM 729 C C . ARG A 1 93 ? 5.079 -7.408 15.897 1.00 95.19 93 ARG A C 1
ATOM 731 O O . ARG A 1 93 ? 4.482 -7.377 16.968 1.00 95.19 93 ARG A O 1
ATOM 738 N N . LYS A 1 94 ? 6.328 -7.879 15.788 1.00 95.56 94 LYS A N 1
ATOM 739 C CA . LYS A 1 94 ? 7.149 -8.261 16.952 1.00 95.56 94 LYS A CA 1
ATOM 740 C C . LYS A 1 94 ? 7.627 -7.043 17.742 1.00 95.56 94 LYS A C 1
ATOM 742 O O . LYS A 1 94 ? 7.641 -7.093 18.966 1.00 95.56 94 LYS A O 1
ATOM 747 N N . ALA A 1 95 ? 8.026 -5.976 17.052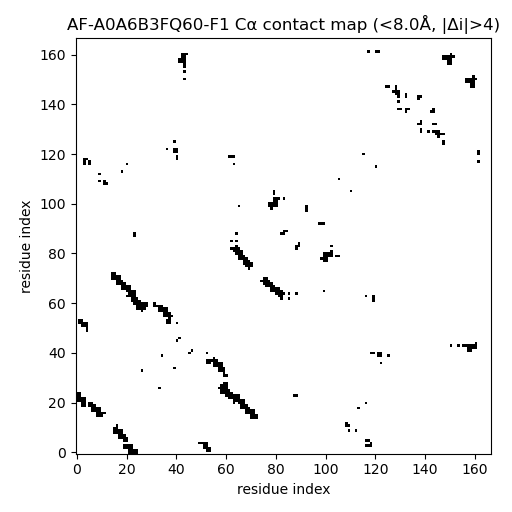 1.00 95.44 95 ALA A N 1
ATOM 748 C CA . ALA A 1 95 ? 8.495 -4.741 17.678 1.00 95.44 95 ALA A CA 1
ATOM 749 C C . ALA A 1 95 ? 7.356 -3.931 18.324 1.00 95.44 95 ALA A C 1
ATOM 751 O O . ALA A 1 95 ? 7.573 -3.294 19.352 1.00 95.44 95 ALA A O 1
ATOM 752 N N . PHE A 1 96 ? 6.148 -3.997 17.754 1.00 94.56 96 PHE A N 1
ATOM 753 C CA . PHE A 1 96 ? 4.946 -3.305 18.229 1.00 94.56 96 PHE A CA 1
ATOM 754 C C . PHE A 1 96 ? 3.780 -4.295 18.426 1.00 94.56 96 PHE A C 1
ATOM 756 O O . PHE A 1 96 ? 2.864 -4.369 17.597 1.00 94.56 96 PHE A O 1
ATOM 763 N N . PRO A 1 97 ? 3.809 -5.103 19.504 1.00 94.62 97 PRO A N 1
ATOM 764 C CA . PRO A 1 97 ? 2.773 -6.098 19.759 1.00 94.62 97 PRO A CA 1
ATOM 765 C C . PRO A 1 97 ? 1.385 -5.464 19.907 1.00 94.62 97 PRO A C 1
ATOM 767 O O . PRO A 1 97 ? 1.223 -4.431 20.553 1.00 94.62 97 PRO A O 1
ATOM 770 N N . GLY A 1 98 ? 0.369 -6.101 19.321 1.00 92.94 98 GLY A N 1
ATOM 771 C CA . GLY A 1 98 ? -1.030 -5.667 19.421 1.00 92.94 98 GLY A CA 1
ATOM 772 C C . GLY A 1 98 ? -1.415 -4.474 18.539 1.00 92.94 98 GLY A C 1
ATOM 773 O O . GLY A 1 98 ? -2.577 -4.088 18.539 1.00 92.94 98 GLY A O 1
ATOM 774 N N . THR A 1 99 ? -0.485 -3.895 17.772 1.00 94.62 99 THR A N 1
ATOM 775 C CA . THR A 1 99 ? -0.795 -2.753 16.892 1.00 94.62 99 THR A CA 1
ATOM 776 C C . THR A 1 99 ? -1.391 -3.169 15.540 1.00 94.62 99 THR A C 1
ATOM 778 O O . THR A 1 99 ? -2.091 -2.371 14.927 1.00 94.62 99 THR A O 1
ATOM 781 N N . VAL A 1 100 ? -1.144 -4.404 15.078 1.00 96.62 100 VAL A N 1
ATOM 782 C CA . VAL A 1 100 ? -1.758 -4.974 13.859 1.00 96.62 100 VAL A CA 1
ATOM 783 C C . VAL A 1 100 ? -2.613 -6.184 14.217 1.00 96.62 100 VAL A C 1
ATOM 785 O O . VAL A 1 100 ? -2.094 -7.184 14.731 1.00 96.62 100 VAL A O 1
ATOM 788 N N . GLU A 1 101 ? -3.901 -6.093 13.903 1.00 96.62 101 GLU A N 1
ATOM 789 C CA . GLU A 1 101 ? -4.882 -7.169 14.001 1.00 96.62 101 GLU A CA 1
ATOM 790 C C . GLU A 1 101 ? -4.618 -8.224 12.900 1.00 96.62 101 GLU A C 1
ATOM 792 O O . GLU A 1 101 ? -4.236 -7.873 11.777 1.00 96.62 101 GLU A O 1
ATOM 797 N N . PRO A 1 102 ? -4.762 -9.528 13.191 1.00 96.50 102 PRO A N 1
ATOM 798 C CA . PRO A 1 102 ? -4.683 -10.585 12.186 1.00 96.50 102 PRO A CA 1
ATOM 799 C C . PRO A 1 102 ? -5.639 -10.370 11.008 1.00 96.50 102 PRO A C 1
ATOM 801 O O . PRO A 1 102 ? -6.735 -9.837 11.167 1.00 96.50 102 PRO A O 1
ATOM 804 N N . ARG A 1 103 ? -5.272 -10.893 9.832 1.00 95.06 103 ARG A N 1
ATOM 805 C CA . ARG A 1 103 ? -6.126 -10.862 8.630 1.00 95.06 103 ARG A CA 1
ATOM 806 C C . ARG A 1 103 ? -7.526 -11.445 8.870 1.00 95.06 103 ARG A C 1
ATOM 808 O O . ARG A 1 103 ? -8.495 -10.975 8.287 1.00 95.06 103 ARG A O 1
ATOM 815 N N . GLY A 1 104 ? -7.623 -12.474 9.713 1.00 95.81 104 GLY A N 1
ATOM 816 C CA . GLY A 1 104 ? -8.891 -13.129 10.053 1.00 95.81 104 GLY A CA 1
ATOM 817 C C . GLY A 1 104 ? -9.869 -12.248 10.836 1.00 95.81 104 GLY A C 1
ATOM 818 O O . GLY A 1 104 ? -11.056 -12.554 10.851 1.00 95.81 104 GLY A O 1
ATOM 819 N N . ASP A 1 105 ? -9.397 -11.148 11.426 1.00 96.38 105 ASP A N 1
ATOM 820 C CA . ASP A 1 105 ? -10.229 -10.211 12.187 1.00 96.38 105 ASP A CA 1
ATOM 821 C C . ASP A 1 105 ? -10.849 -9.126 11.284 1.00 96.38 105 ASP A C 1
ATOM 823 O O . ASP A 1 105 ? -11.590 -8.263 11.763 1.00 96.38 105 ASP A O 1
ATOM 827 N N . ILE A 1 106 ? -10.557 -9.151 9.974 1.00 96.25 106 ILE A N 1
ATOM 828 C CA . ILE A 1 106 ? -11.193 -8.285 8.977 1.00 96.25 106 ILE A CA 1
ATOM 829 C C . ILE A 1 106 ? -12.654 -8.736 8.811 1.00 96.25 106 ILE A C 1
ATOM 831 O O . ILE A 1 106 ? -12.888 -9.860 8.359 1.00 96.25 106 ILE A O 1
ATOM 835 N N . PRO A 1 107 ? -13.651 -7.883 9.122 1.00 95.44 107 PRO A N 1
ATOM 836 C CA . PRO A 1 107 ? -15.056 -8.213 8.889 1.00 95.44 107 PRO A CA 1
ATOM 837 C C . PRO A 1 107 ? -15.330 -8.484 7.406 1.00 95.44 107 PRO A C 1
ATOM 839 O O . PRO A 1 107 ? -14.748 -7.821 6.548 1.00 95.44 107 PRO A O 1
ATOM 842 N N . GLN A 1 108 ? -16.249 -9.403 7.093 1.00 95.44 108 GLN A N 1
ATOM 843 C CA . GLN A 1 108 ? -16.564 -9.758 5.701 1.00 95.44 108 GLN A CA 1
ATOM 844 C C . GLN A 1 108 ? -16.988 -8.538 4.869 1.00 95.44 108 GLN A C 1
ATOM 846 O O . GLN A 1 108 ? -16.466 -8.335 3.781 1.00 95.44 108 GLN A O 1
ATOM 851 N N . GLU A 1 109 ? -17.850 -7.676 5.415 1.00 95.25 109 GLU A N 1
ATOM 852 C CA . GLU A 1 109 ? -18.286 -6.451 4.731 1.00 95.25 109 GLU A CA 1
ATOM 853 C C . GLU A 1 109 ? -17.109 -5.502 4.448 1.00 95.25 109 GLU A C 1
ATOM 855 O O . GLU A 1 109 ? -17.046 -4.888 3.389 1.00 95.25 109 GLU A O 1
ATOM 860 N N . LEU A 1 110 ? -16.116 -5.427 5.346 1.00 96.31 110 LEU A N 1
ATOM 861 C CA . LEU A 1 110 ? -14.886 -4.683 5.063 1.00 96.31 110 LEU A CA 1
ATOM 862 C C . LEU A 1 110 ? -14.083 -5.360 3.947 1.00 96.31 110 LEU A C 1
ATOM 864 O O . LEU A 1 110 ? -13.607 -4.668 3.053 1.00 96.31 110 LEU A O 1
ATOM 868 N N . MET A 1 111 ? -13.935 -6.688 3.996 1.00 95.50 111 MET A N 1
ATOM 869 C CA . MET A 1 111 ? -13.187 -7.472 3.007 1.00 95.50 111 MET A CA 1
ATOM 870 C C . MET A 1 111 ? -13.710 -7.248 1.584 1.00 95.50 111 MET A C 1
ATOM 872 O O . MET A 1 111 ? -12.904 -7.068 0.672 1.00 95.50 111 MET A O 1
ATOM 876 N N . ASP A 1 112 ? -15.031 -7.191 1.410 1.00 94.62 112 ASP A N 1
ATOM 877 C CA . ASP A 1 112 ? -15.689 -6.994 0.112 1.00 94.62 112 ASP A CA 1
ATOM 878 C C . ASP A 1 112 ? -15.389 -5.616 -0.510 1.00 94.62 112 ASP A C 1
ATOM 880 O O . ASP A 1 112 ? -15.488 -5.430 -1.724 1.00 94.62 112 ASP A O 1
ATOM 884 N N . HIS A 1 113 ? -14.978 -4.645 0.310 1.00 94.38 113 HIS A N 1
ATOM 885 C CA . HIS A 1 113 ? -14.592 -3.311 -0.138 1.00 94.38 113 HIS A CA 1
ATOM 886 C C . HIS A 1 113 ? -13.094 -3.145 -0.399 1.00 94.38 113 HIS A C 1
ATOM 888 O O . HIS A 1 113 ? -12.707 -2.139 -0.998 1.00 94.38 113 HIS A O 1
ATOM 894 N N . LEU A 1 114 ? -12.247 -4.085 0.032 1.00 93.88 114 LEU A N 1
ATOM 895 C CA . LEU A 1 114 ? -10.798 -3.951 -0.102 1.00 93.88 114 LEU A CA 1
ATOM 896 C C . LEU A 1 114 ? -10.355 -4.065 -1.561 1.00 93.88 114 LEU A C 1
ATOM 898 O O . LEU A 1 114 ? -10.715 -4.991 -2.284 1.00 93.88 114 LEU A O 1
ATOM 902 N N . ARG A 1 115 ? -9.500 -3.130 -1.975 1.00 91.38 115 ARG A N 1
ATOM 903 C CA . ARG A 1 115 ? -8.968 -3.045 -3.338 1.00 91.38 115 ARG A CA 1
ATOM 904 C C . ARG A 1 115 ? -7.462 -3.277 -3.378 1.00 91.38 115 ARG A C 1
ATOM 906 O O . ARG A 1 115 ? -6.772 -3.297 -2.349 1.00 91.38 115 ARG A O 1
ATOM 913 N N . TYR A 1 116 ? -6.958 -3.499 -4.590 1.00 91.00 116 TYR A N 1
ATOM 914 C CA . TYR A 1 116 ? -5.523 -3.537 -4.835 1.00 91.00 116 TYR A CA 1
ATOM 915 C C . TYR A 1 116 ? -4.970 -2.107 -4.923 1.00 91.00 116 TYR A C 1
ATOM 917 O O . TYR A 1 116 ? -5.522 -1.334 -5.692 1.00 91.00 116 TYR A O 1
ATOM 925 N N . PRO A 1 117 ? -3.894 -1.754 -4.209 1.00 89.75 117 PRO A N 1
ATOM 926 C CA . PRO A 1 117 ? -3.441 -0.371 -4.124 1.00 89.75 117 PRO A CA 1
ATOM 927 C C . PRO A 1 117 ? -2.967 0.189 -5.469 1.00 89.75 117 PRO A C 1
ATOM 929 O O . PRO A 1 117 ? -2.219 -0.479 -6.197 1.00 89.75 117 PRO A O 1
ATOM 932 N N . GLN A 1 118 ? -3.332 1.434 -5.773 1.00 85.75 118 GLN A N 1
ATOM 933 C CA . GLN A 1 118 ? -2.957 2.067 -7.037 1.00 85.75 118 GLN A CA 1
ATOM 934 C C . GLN A 1 118 ? -1.462 2.382 -7.107 1.00 85.75 118 GLN A C 1
ATOM 936 O O . GLN A 1 118 ? -0.840 2.122 -8.138 1.00 85.75 118 GLN A O 1
ATOM 941 N N . ASP A 1 119 ? -0.857 2.890 -6.031 1.00 85.19 119 ASP A N 1
ATOM 942 C CA . ASP A 1 119 ? 0.555 3.281 -6.064 1.00 85.19 119 ASP A CA 1
ATOM 943 C C . ASP A 1 119 ? 1.470 2.069 -6.238 1.00 85.19 119 ASP A C 1
ATOM 945 O O . ASP A 1 119 ? 2.402 2.095 -7.046 1.00 85.19 119 ASP A O 1
ATOM 949 N N . LEU A 1 120 ? 1.166 0.958 -5.561 1.00 88.06 120 LEU A N 1
ATOM 950 C CA . LEU A 1 120 ? 1.889 -0.294 -5.768 1.00 88.06 120 LEU A CA 1
ATOM 951 C C . LEU A 1 120 ? 1.749 -0.802 -7.205 1.00 88.06 120 LEU A C 1
ATOM 953 O O . LEU A 1 120 ? 2.735 -1.252 -7.791 1.00 88.06 120 LEU A O 1
ATOM 957 N N . PHE A 1 121 ? 0.551 -0.709 -7.785 1.00 90.19 121 PHE A N 1
ATOM 958 C CA . PHE A 1 121 ? 0.344 -1.077 -9.181 1.00 90.19 121 PHE A CA 1
ATOM 959 C C . PHE A 1 121 ? 1.192 -0.215 -10.124 1.00 90.19 121 PHE A C 1
ATOM 961 O O . PHE A 1 121 ? 1.837 -0.752 -11.022 1.00 90.19 121 PHE A O 1
ATOM 968 N N . LYS A 1 122 ? 1.263 1.104 -9.903 1.00 88.06 122 LYS A N 1
ATOM 969 C CA . LYS A 1 122 ? 2.110 2.006 -10.702 1.00 88.06 122 LYS A CA 1
ATOM 970 C C . LYS A 1 122 ? 3.591 1.643 -10.592 1.00 88.06 122 LYS A C 1
ATOM 972 O O . LYS A 1 122 ? 4.272 1.595 -11.613 1.00 88.06 122 LYS A O 1
ATOM 977 N N . VAL A 1 123 ? 4.067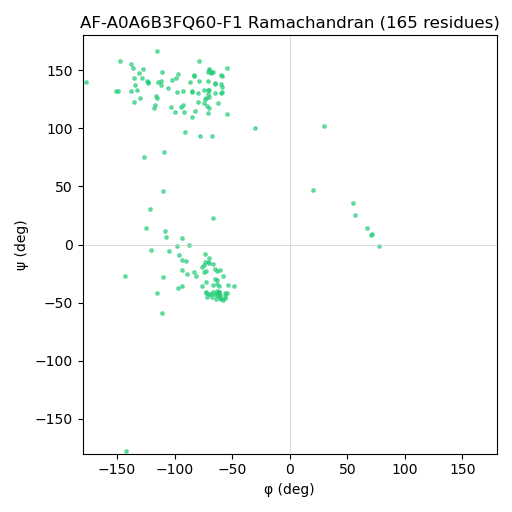 1.299 -9.390 1.00 88.25 123 VAL A N 1
ATOM 978 C CA . VAL A 1 123 ? 5.439 0.803 -9.176 1.00 88.25 123 VAL A CA 1
ATOM 979 C C . VAL A 1 123 ? 5.709 -0.475 -9.957 1.00 88.25 123 VAL A C 1
ATOM 981 O O . VAL A 1 123 ? 6.729 -0.579 -10.636 1.00 88.25 123 VAL A O 1
ATOM 984 N N . GLN A 1 124 ? 4.796 -1.440 -9.903 1.00 90.31 124 GLN A N 1
ATOM 985 C CA . GLN A 1 124 ? 4.929 -2.686 -10.655 1.00 90.31 124 GLN A CA 1
ATOM 986 C C . GLN A 1 124 ? 4.893 -2.446 -12.165 1.00 90.31 124 GLN A C 1
ATOM 988 O O . GLN A 1 124 ? 5.715 -3.006 -12.887 1.00 90.31 124 GLN A O 1
ATOM 993 N N . ARG A 1 125 ? 3.988 -1.582 -12.634 1.00 91.06 125 ARG A N 1
ATOM 994 C CA . ARG A 1 125 ? 3.881 -1.178 -14.038 1.00 91.06 125 ARG A CA 1
ATOM 995 C C . ARG A 1 125 ? 5.185 -0.563 -14.542 1.00 91.06 125 ARG A C 1
ATOM 997 O O . ARG A 1 125 ? 5.660 -0.974 -15.593 1.00 91.06 125 ARG A O 1
ATOM 1004 N N . GLU A 1 126 ? 5.780 0.367 -13.795 1.00 88.19 126 GLU A N 1
ATOM 1005 C CA . GLU A 1 126 ? 7.065 0.977 -14.163 1.00 88.19 126 GLU A CA 1
ATOM 1006 C C . GLU A 1 126 ? 8.191 -0.057 -14.201 1.00 88.19 126 GLU A C 1
ATOM 1008 O O . GLU A 1 126 ? 8.964 -0.085 -15.151 1.00 88.19 126 GLU A O 1
ATOM 1013 N N . LEU A 1 127 ? 8.275 -0.960 -13.219 1.00 89.19 127 LEU A N 1
ATOM 1014 C CA . LEU A 1 127 ? 9.287 -2.022 -13.240 1.00 89.19 127 LEU A CA 1
ATOM 1015 C C . LEU A 1 127 ? 9.125 -2.936 -14.460 1.00 89.19 127 LEU A C 1
ATOM 1017 O O . LEU A 1 127 ? 10.116 -3.291 -15.101 1.00 89.19 127 LEU A O 1
ATOM 1021 N N . LEU A 1 128 ? 7.886 -3.273 -14.820 1.00 90.94 128 LEU A N 1
ATOM 1022 C CA . LEU A 1 128 ? 7.589 -4.085 -15.996 1.00 90.94 128 LEU A CA 1
ATOM 1023 C C . LEU A 1 128 ? 8.007 -3.413 -17.304 1.00 90.94 128 LEU A C 1
ATOM 1025 O O . LEU A 1 128 ? 8.297 -4.134 -18.248 1.00 90.94 128 LEU A O 1
ATOM 1029 N N . THR A 1 129 ? 8.143 -2.083 -17.373 1.00 90.19 129 THR A N 1
ATOM 1030 C CA . THR A 1 129 ? 8.649 -1.422 -18.593 1.00 90.19 129 THR A CA 1
ATOM 1031 C C . THR A 1 129 ? 10.036 -1.909 -19.012 1.00 90.19 129 THR A C 1
ATOM 1033 O O . THR A 1 129 ? 10.355 -1.898 -20.198 1.00 90.19 129 THR A O 1
ATOM 1036 N N . ARG A 1 130 ? 10.841 -2.380 -18.048 1.00 87.88 130 ARG A N 1
ATOM 1037 C CA . ARG A 1 130 ? 12.221 -2.840 -18.263 1.00 87.88 130 ARG A CA 1
ATOM 1038 C C . ARG A 1 130 ? 12.401 -4.326 -17.988 1.00 87.88 130 ARG A C 1
ATOM 1040 O O . ARG A 1 130 ? 13.111 -4.999 -18.722 1.00 87.88 130 ARG A O 1
ATOM 1047 N N . TYR A 1 131 ? 11.788 -4.835 -16.922 1.00 89.06 131 TYR A N 1
ATOM 1048 C CA . TYR A 1 131 ? 12.083 -6.168 -16.387 1.00 89.06 131 TYR A CA 1
ATOM 1049 C C . TYR A 1 131 ? 11.167 -7.282 -16.909 1.00 89.06 131 TYR A C 1
ATOM 1051 O O . TYR A 1 131 ? 11.273 -8.409 -16.437 1.00 89.06 131 TYR A O 1
ATOM 1059 N N . HIS A 1 132 ? 10.281 -7.000 -17.869 1.00 90.62 132 HIS A N 1
ATOM 1060 C CA . HIS A 1 132 ? 9.553 -8.061 -18.576 1.00 90.62 132 HIS A CA 1
ATOM 1061 C C . HIS A 1 132 ? 10.437 -8.805 -19.597 1.00 90.62 132 HIS A C 1
ATOM 1063 O O . HIS A 1 132 ? 10.079 -9.897 -20.029 1.00 90.62 132 HIS A O 1
ATOM 1069 N N . VAL A 1 133 ? 11.572 -8.214 -19.994 1.00 91.25 133 VAL A N 1
ATOM 1070 C CA . VAL A 1 133 ? 12.508 -8.795 -20.964 1.00 91.25 133 VAL A CA 1
ATOM 1071 C C . VAL A 1 133 ? 13.419 -9.798 -20.260 1.00 91.25 133 VAL A C 1
ATOM 1073 O O . VAL A 1 133 ? 14.232 -9.422 -19.416 1.00 91.25 133 VAL A O 1
ATOM 1076 N N . GLU A 1 134 ? 13.297 -11.074 -20.623 1.00 89.38 134 GLU A N 1
ATOM 1077 C CA . GLU A 1 134 ? 14.081 -12.163 -20.025 1.00 89.38 134 GLU A CA 1
ATOM 1078 C C . GLU A 1 134 ? 15.418 -12.418 -20.746 1.00 89.38 134 GLU A C 1
ATOM 1080 O O . GLU A 1 134 ? 16.361 -12.914 -20.128 1.00 89.38 134 GLU A O 1
ATOM 1085 N N . ASP A 1 135 ? 15.529 -12.069 -22.037 1.00 92.81 135 ASP A N 1
ATOM 1086 C CA . ASP A 1 135 ? 16.771 -12.235 -22.800 1.00 92.81 135 ASP A CA 1
ATOM 1087 C C . ASP A 1 135 ? 17.820 -11.172 -22.402 1.00 92.81 135 ASP A C 1
ATOM 1089 O O . ASP A 1 135 ? 17.572 -9.969 -22.550 1.00 92.81 135 ASP A O 1
ATOM 1093 N N . PRO A 1 136 ? 19.024 -11.570 -21.940 1.00 91.50 136 PRO A N 1
ATOM 1094 C CA . PRO A 1 136 ? 20.029 -10.620 -21.464 1.00 91.50 136 PRO A CA 1
ATOM 1095 C C . PRO A 1 136 ? 20.550 -9.654 -22.533 1.00 91.50 136 PRO A C 1
ATOM 1097 O O . PRO A 1 136 ? 20.885 -8.511 -22.210 1.00 91.50 136 PRO A O 1
ATOM 1100 N N . ALA A 1 137 ? 20.652 -10.090 -23.794 1.00 92.31 137 ALA A N 1
ATOM 1101 C CA . ALA A 1 137 ? 21.163 -9.246 -24.869 1.00 92.31 137 ALA A CA 1
ATOM 1102 C C . ALA A 1 137 ? 20.134 -8.170 -25.244 1.00 92.31 137 ALA A C 1
ATOM 1104 O O . ALA A 1 137 ? 20.491 -6.998 -25.396 1.00 92.31 137 ALA A O 1
ATOM 1105 N N . GLN A 1 138 ? 18.854 -8.542 -25.313 1.00 89.62 138 GLN A N 1
ATOM 1106 C CA . GLN A 1 138 ? 17.754 -7.603 -25.520 1.00 89.62 138 GLN A CA 1
ATOM 1107 C C . GLN A 1 138 ? 17.623 -6.627 -24.350 1.00 89.62 138 GLN A C 1
ATOM 1109 O O . GLN A 1 138 ? 17.594 -5.417 -24.591 1.00 89.62 138 GLN A O 1
ATOM 1114 N N . PHE A 1 139 ? 17.653 -7.118 -23.106 1.00 88.81 139 PHE A N 1
ATOM 1115 C CA . PHE A 1 139 ? 17.605 -6.276 -21.909 1.00 88.81 139 PHE A CA 1
ATOM 1116 C C . PHE A 1 139 ? 18.734 -5.236 -21.905 1.00 88.81 139 PHE A C 1
ATOM 1118 O O . PHE A 1 139 ? 18.486 -4.050 -21.695 1.00 88.81 139 PHE A O 1
ATOM 1125 N N . TYR A 1 140 ? 19.969 -5.653 -22.211 1.00 87.75 140 TYR A N 1
ATOM 1126 C CA . TYR A 1 140 ? 21.116 -4.742 -22.268 1.00 87.75 140 TYR A CA 1
ATOM 1127 C C . TYR A 1 140 ? 21.009 -3.717 -23.407 1.00 87.75 140 TYR A C 1
ATOM 1129 O O . TYR A 1 140 ? 21.434 -2.574 -23.253 1.00 87.75 140 TYR A O 1
ATOM 1137 N N . SER A 1 141 ? 20.432 -4.104 -24.549 1.00 90.81 141 SER A N 1
ATOM 1138 C CA . SER A 1 141 ? 20.233 -3.199 -25.688 1.00 90.81 141 SER A CA 1
ATOM 1139 C C . SER A 1 141 ? 19.122 -2.161 -25.474 1.00 90.81 141 SER A C 1
ATOM 1141 O O . SER A 1 141 ? 19.120 -1.136 -26.152 1.00 90.81 141 SER A O 1
ATOM 1143 N N . GLY A 1 142 ? 18.167 -2.431 -24.573 1.00 84.69 142 GLY A N 1
ATOM 1144 C CA . GLY A 1 142 ? 16.991 -1.586 -24.335 1.00 84.69 142 GLY A CA 1
ATOM 1145 C C . GLY A 1 142 ? 15.995 -1.528 -25.502 1.00 84.69 142 GLY A C 1
ATOM 1146 O O . GLY A 1 142 ? 15.143 -0.644 -25.527 1.00 84.69 142 GLY A O 1
ATOM 1147 N N . SER A 1 143 ? 16.106 -2.433 -26.480 1.00 83.94 143 SER A N 1
ATOM 1148 C CA . SER A 1 143 ? 15.327 -2.392 -27.728 1.00 83.94 143 SER A CA 1
ATOM 1149 C C . SER A 1 143 ? 13.849 -2.776 -27.584 1.00 83.94 143 SER A C 1
ATOM 1151 O O . SER A 1 143 ? 13.069 -2.461 -28.477 1.00 83.94 143 SER A O 1
ATOM 1153 N N . ASP A 1 144 ? 13.466 -3.401 -26.469 1.00 86.94 144 ASP A N 1
ATOM 1154 C CA . ASP A 1 144 ? 12.098 -3.866 -26.186 1.00 86.94 144 ASP A CA 1
ATOM 1155 C C . ASP A 1 144 ? 11.526 -3.235 -24.902 1.00 86.94 144 ASP A C 1
ATOM 1157 O O . ASP A 1 144 ? 10.769 -3.845 -24.159 1.00 86.94 144 ASP A O 1
ATOM 1161 N N . ALA A 1 145 ? 11.936 -2.008 -24.569 1.00 87.31 145 ALA A N 1
ATOM 1162 C CA . ALA A 1 145 ? 11.374 -1.313 -23.414 1.00 87.31 145 ALA A CA 1
ATOM 1163 C C . ALA A 1 145 ? 9.927 -0.877 -23.698 1.00 87.31 145 ALA A C 1
ATOM 1165 O O . ALA A 1 145 ? 9.654 -0.209 -24.699 1.00 87.31 145 ALA A O 1
ATOM 1166 N N . TRP A 1 146 ? 8.998 -1.199 -22.796 1.00 91.81 146 TRP A N 1
ATOM 1167 C CA . TRP A 1 146 ? 7.631 -0.683 -22.891 1.00 91.81 146 TRP A CA 1
ATOM 1168 C C . TRP A 1 146 ? 7.557 0.753 -22.380 1.00 91.81 146 TRP A C 1
ATOM 1170 O O . TRP A 1 146 ? 8.384 1.197 -21.587 1.00 91.81 146 TRP A O 1
ATOM 1180 N N . GLN A 1 147 ? 6.529 1.480 -22.809 1.00 89.25 147 GLN A N 1
ATOM 1181 C CA . GLN A 1 147 ? 6.227 2.807 -22.290 1.00 89.25 147 GLN A CA 1
ATOM 1182 C C . GLN A 1 147 ? 4.812 2.844 -21.737 1.00 89.25 147 GLN A C 1
ATOM 1184 O O . GLN A 1 147 ? 3.880 2.279 -22.311 1.00 89.25 147 GLN A O 1
ATOM 1189 N N . VAL A 1 148 ? 4.661 3.529 -20.609 1.00 89.19 148 VAL A N 1
ATOM 1190 C CA . VAL A 1 148 ? 3.345 3.859 -20.079 1.00 89.19 148 VAL A CA 1
ATOM 1191 C C . VAL A 1 148 ? 2.743 4.952 -20.966 1.00 89.19 148 VAL A C 1
ATOM 1193 O O . VAL A 1 148 ? 3.391 5.981 -21.149 1.00 89.19 148 VAL A O 1
ATOM 1196 N N . PRO A 1 149 ? 1.532 4.760 -21.514 1.00 89.31 149 PRO A N 1
ATOM 1197 C CA . PRO A 1 149 ? 0.922 5.756 -22.381 1.00 89.31 149 PRO A CA 1
ATOM 1198 C C . PRO A 1 149 ? 0.497 7.004 -21.600 1.00 89.31 149 PRO A C 1
ATOM 1200 O O . PRO A 1 149 ? 0.123 6.928 -20.422 1.00 89.31 149 PRO A O 1
ATOM 1203 N N . ASP A 1 150 ? 0.502 8.137 -22.298 1.00 88.94 150 ASP A N 1
ATOM 1204 C CA . ASP A 1 150 ? -0.078 9.386 -21.813 1.00 88.94 150 ASP A CA 1
ATOM 1205 C C . ASP A 1 150 ? -1.608 9.295 -21.734 1.00 88.94 150 ASP A C 1
ATOM 1207 O O . ASP A 1 150 ? -2.259 8.597 -22.517 1.00 88.94 150 ASP A O 1
ATOM 1211 N N . ASP A 1 151 ? -2.184 10.017 -20.778 1.00 88.75 151 ASP A N 1
ATOM 1212 C CA . ASP A 1 151 ? -3.620 10.155 -20.590 1.00 88.75 151 ASP A CA 1
ATOM 1213 C C . ASP A 1 151 ? -4.237 11.019 -21.709 1.00 88.75 151 ASP A C 1
ATOM 1215 O O . ASP A 1 151 ? -4.006 12.230 -21.749 1.00 88.75 151 ASP A O 1
ATOM 1219 N N . PRO A 1 152 ? -5.077 10.450 -22.595 1.00 87.19 152 PRO A N 1
ATOM 1220 C CA . PRO A 1 152 ? -5.666 11.196 -23.704 1.00 87.19 152 PRO A CA 1
ATOM 1221 C C . PRO A 1 152 ? -6.767 12.173 -23.264 1.00 87.19 152 PRO A C 1
ATOM 1223 O O . PRO A 1 152 ? -7.279 12.928 -24.091 1.00 87.19 152 PRO A O 1
ATOM 1226 N N . THR A 1 153 ? -7.190 12.139 -21.995 1.00 85.62 153 THR A N 1
ATOM 1227 C CA . THR A 1 153 ? -8.290 12.966 -21.477 1.00 85.62 153 THR A CA 1
ATOM 1228 C C . THR A 1 153 ? -7.826 14.318 -20.934 1.00 85.62 153 THR A C 1
ATOM 1230 O O . THR A 1 153 ? -8.645 15.223 -20.761 1.00 85.62 153 THR A O 1
ATOM 1233 N N . ASN A 1 154 ? -6.518 14.486 -20.722 1.00 78.50 154 ASN A N 1
ATOM 1234 C CA . ASN A 1 154 ? -5.917 15.689 -20.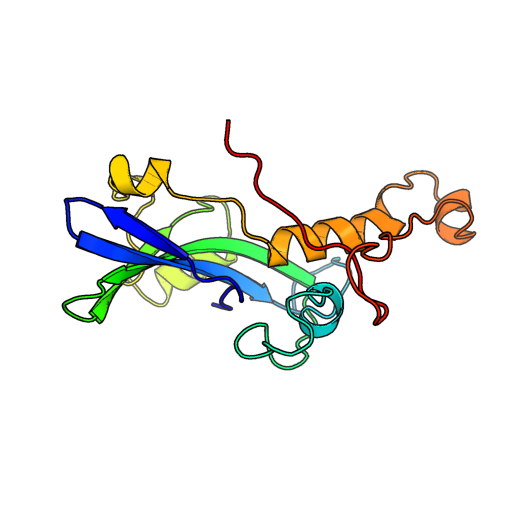163 1.00 78.50 154 ASN A CA 1
ATOM 1235 C C . ASN A 1 154 ? -5.079 16.447 -21.203 1.00 78.50 154 ASN A C 1
ATOM 1237 O O . ASN A 1 154 ? -4.517 15.871 -22.128 1.00 78.50 154 ASN A O 1
ATOM 1241 N N . LYS A 1 155 ? -5.028 17.781 -21.070 1.00 75.62 155 LYS A N 1
ATOM 1242 C CA . LYS A 1 155 ? -4.224 18.646 -21.959 1.00 75.62 155 LYS A CA 1
ATOM 1243 C C . LYS A 1 155 ? -2.749 18.701 -21.565 1.00 75.62 155 LYS A C 1
ATOM 1245 O O . LYS A 1 155 ? -1.913 18.972 -22.420 1.00 75.62 155 LYS A O 1
ATOM 1250 N N . GLU A 1 156 ? -2.460 18.494 -20.284 1.00 79.38 156 GLU A N 1
ATOM 1251 C CA . GLU A 1 156 ? -1.098 18.414 -19.764 1.00 79.38 156 GLU A CA 1
ATOM 1252 C C . GLU A 1 156 ? -0.584 16.971 -19.887 1.00 79.38 156 GLU A C 1
ATOM 1254 O O . GLU A 1 156 ? -1.356 16.046 -19.617 1.00 79.38 156 GLU A O 1
ATOM 1259 N N . PRO A 1 157 ? 0.691 16.760 -20.264 1.00 74.12 157 PRO A N 1
ATOM 1260 C CA . PRO A 1 157 ? 1.287 15.429 -20.310 1.00 74.12 157 PRO A CA 1
ATOM 1261 C C . PRO A 1 157 ? 1.247 14.754 -18.935 1.00 74.12 157 PRO A C 1
ATOM 1263 O O . PRO A 1 157 ? 1.589 15.364 -17.920 1.00 74.12 157 PRO A O 1
ATOM 1266 N N . GLY A 1 158 ? 0.871 13.480 -18.905 1.00 80.94 158 GLY A N 1
ATOM 1267 C CA . GLY A 1 158 ? 0.829 12.681 -17.689 1.00 80.94 158 GLY A CA 1
ATOM 1268 C C . GLY A 1 158 ? 0.419 11.254 -18.005 1.00 80.94 158 GLY A C 1
ATOM 1269 O O . GLY A 1 158 ? -0.470 11.034 -18.824 1.00 80.94 158 GLY A O 1
ATOM 1270 N N . SER A 1 159 ? 1.055 10.278 -17.359 1.00 86.12 159 SER A N 1
ATOM 1271 C CA . SER A 1 159 ? 0.711 8.871 -17.555 1.00 86.12 159 SER A CA 1
ATOM 1272 C C . SER A 1 159 ? -0.751 8.599 -17.215 1.00 86.12 159 SER A C 1
ATOM 1274 O O . SER A 1 159 ? -1.276 9.149 -16.245 1.00 86.12 159 SER A O 1
ATOM 1276 N N . VAL A 1 160 ? -1.384 7.690 -17.959 1.00 87.25 160 VAL A N 1
ATOM 1277 C CA . VAL A 1 160 ? -2.752 7.252 -17.658 1.00 87.25 160 VAL A CA 1
ATOM 1278 C C . VAL A 1 160 ? -2.834 6.653 -16.239 1.00 87.25 160 VAL A C 1
ATOM 1280 O O . VAL A 1 160 ? -1.994 5.806 -15.883 1.00 87.25 160 VAL A O 1
ATOM 1283 N N . PRO A 1 161 ? -3.806 7.068 -15.407 1.00 85.88 161 PRO A N 1
ATOM 1284 C CA . PRO A 1 161 ? -4.007 6.503 -14.078 1.00 85.88 161 PRO A CA 1
ATOM 1285 C C . PRO A 1 161 ? -4.564 5.072 -14.176 1.00 85.88 161 PRO A C 1
ATOM 1287 O O . PRO A 1 161 ? -5.311 4.753 -15.109 1.00 85.88 161 PRO A O 1
ATOM 1290 N N . PRO A 1 162 ? -4.235 4.178 -13.227 1.00 87.00 162 PRO A N 1
ATOM 1291 C CA . PRO A 1 162 ? -4.933 2.906 -13.112 1.00 87.00 162 PRO A CA 1
ATOM 1292 C C . PRO A 1 162 ? -6.389 3.134 -12.690 1.00 87.00 162 PRO A C 1
ATOM 1294 O O . PRO A 1 162 ? -6.699 4.055 -11.939 1.00 87.00 162 PRO A O 1
ATOM 1297 N N . TYR A 1 163 ? -7.288 2.262 -13.137 1.00 83.44 163 TYR A N 1
ATOM 1298 C CA . TYR A 1 163 ? -8.699 2.308 -12.767 1.00 83.44 163 TYR A CA 1
ATOM 1299 C C . TYR A 1 163 ? -9.180 0.934 -12.307 1.00 83.44 163 TYR A C 1
ATOM 1301 O O . TYR A 1 163 ? -8.714 -0.105 -12.776 1.00 83.44 163 TYR A O 1
ATOM 1309 N N . TYR A 1 164 ? -10.128 0.936 -11.374 1.00 84.88 164 TYR A N 1
ATOM 1310 C CA . TYR A 1 164 ? -10.799 -0.278 -10.931 1.00 84.88 164 TYR A CA 1
ATOM 1311 C C . TYR A 1 164 ? -11.959 -0.594 -11.872 1.00 84.88 164 TYR A C 1
ATOM 1313 O O . TYR A 1 164 ? -12.776 0.274 -12.173 1.00 84.88 164 TYR A O 1
ATOM 1321 N N . LEU A 1 165 ? -12.054 -1.847 -12.308 1.00 78.38 165 LEU A N 1
ATOM 1322 C CA . LEU A 1 165 ? -13.236 -2.353 -12.995 1.00 78.38 165 LEU A CA 1
ATOM 1323 C C . LEU A 1 165 ? -14.248 -2.812 -11.942 1.00 78.38 165 LEU A C 1
ATOM 1325 O O . LEU A 1 165 ? -14.025 -3.813 -11.264 1.00 78.38 165 LEU A O 1
ATOM 1329 N N . SER A 1 166 ? -15.350 -2.080 -11.801 1.00 65.81 166 SER A N 1
ATOM 1330 C CA . SER A 1 166 ? -16.542 -2.563 -11.101 1.00 65.81 166 SER A CA 1
ATOM 1331 C C . SER A 1 166 ? -17.505 -3.151 -12.132 1.00 65.81 166 SER A C 1
ATOM 1333 O O . SER A 1 166 ? -17.929 -2.427 -13.035 1.00 65.81 166 SER A O 1
ATOM 1335 N N . MET A 1 167 ? -17.806 -4.447 -12.019 1.00 43.97 167 MET A N 1
ATOM 1336 C CA . MET A 1 167 ? -18.920 -5.086 -12.733 1.00 43.97 167 MET A CA 1
ATOM 1337 C C . MET A 1 167 ? -20.237 -4.861 -11.997 1.00 43.97 167 MET A C 1
ATOM 1339 O O . MET A 1 167 ? -20.195 -4.792 -10.748 1.00 43.97 167 MET A O 1
#

Radius of gyration: 17.76 Å; Cα contacts (8 Å, |Δi|>4): 276; chains: 1; bounding box: 45×32×48 Å

Secondary structure (DSSP, 8-state):
-EE-S--EEEEETTEEEEEEEEEEEES--TT---EEHHHHT--TTTTT--SSS-TT-EESEEEEEEEEEEETTT--EEEEE--SS-HHHHHHHHHSTTSSB-GGGS-HHHHHH----HHHHHHHHHHHHHHT---HHHHHHTTT---PPB-TT-SS--BPPP-----

Solvent-accessible surface area (backbone atoms only — not comparable to full-atom values): 9922 Å² total; per-residue (Å²): 121,48,50,51,71,76,64,44,78,43,73,41,95,91,38,55,28,37,37,34,46,27,26,41,69,38,67,78,49,81,99,44,72,74,46,48,52,40,72,46,48,50,20,66,81,42,71,85,60,73,85,44,52,48,86,79,42,61,26,28,41,76,42,75,29,31,44,30,36,33,33,74,86,78,63,54,73,48,34,28,42,61,41,90,78,43,66,65,52,57,50,49,44,68,77,41,70,86,64,56,43,56,52,86,74,56,51,67,64,53,56,76,68,64,76,82,59,64,51,61,48,33,44,51,53,60,49,46,25,58,68,68,53,82,52,66,69,51,47,74,66,56,81,79,57,57,78,83,56,64,32,88,89,51,94,62,94,26,35,52,69,88,77,85,87,81,130

Foldseek 3Di:
DAKALDWDWDQDPNFIKTKIFDKDWAAPDPPFDKDFLQVLQWFPVCVPSSPGGDDRDITRDIDRFWIWIATPPPRDIAIEGDPPPDPSVVVVCVVPPPRYDYNVPQDPSNVVVDDDGQSVVSVVVQCCQQPVDPDPVCSVVSVRGDDQDFDPVDPDTTGDGDDDDDD

Mean predicted aligned error: 6.37 Å